Protein AF-A0A7J8CMA4-F1 (afdb_monomer)

Mean predicted aligned error: 4.01 Å

Solvent-accessible surface area (backbone atoms only — not comparable to full-atom values): 7986 Å² total; per-residue (Å²): 108,69,63,59,52,40,52,51,48,36,53,51,31,47,51,47,22,38,42,50,70,64,44,84,50,65,69,43,48,50,40,38,67,58,45,39,15,33,56,70,40,88,60,62,61,50,33,51,53,26,42,47,31,37,71,50,46,36,57,48,39,54,53,49,47,47,44,74,74,42,71,38,35,61,63,48,44,61,56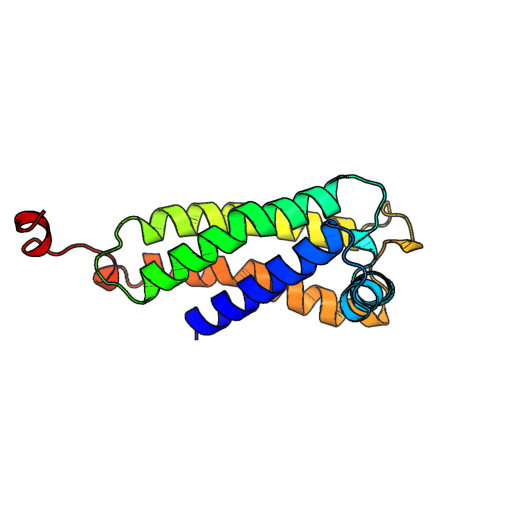,31,46,54,48,24,54,53,39,42,53,52,41,51,54,51,56,48,51,30,69,34,94,82,44,56,76,85,23,30,51,42,82,89,25,40,65,62,47,48,51,54,50,51,53,59,38,47,47,41,48,56,50,27,49,48,38,68,76,55,44,74,57,27,48,66,52,82,70,60,70,73,77,112

InterPro domains:
  IPR033118 EXPERA domain [PF05241] (25-135)
  IPR033118 EXPERA domain [PS51751] (1-132)

Secondary structure (DSSP, 8-state):
-HHHHHHHHHHHHHHHHHHHTT---HHHHHIIIII-GGGG-SSHHHHHHHHHIIIIIHHHHHHHHHHHHSTT-TTHHHHHHHHHHHHHHHHHHHHHHHH-TTS-GGGSPPTTTHHHHHHHHHHHHHHHHHHHHHHHH-GGGTSPPTTGGGT-

Sequence (152 aa):
MLAICLLLATGFSLFRGLIALDCPAELCRFYAQFQEPYLKDPAAYPKIQMLAYLFYSVPYFVVALYGLVVPGCSWMADITLIHAGGLAQAQFSHIGASLHARTAYVYRVPEDAKILFLALNIAYGVLPQLLAYRCIYKPEFFIKTKVDEKVE

Structure (mmCIF, N/CA/C/O backbone):
data_AF-A0A7J8CMA4-F1
#
_entry.id   AF-A0A7J8CMA4-F1
#
loop_
_atom_site.group_PDB
_atom_site.id
_atom_site.type_symbol
_atom_site.label_atom_id
_atom_site.label_alt_id
_atom_site.label_comp_id
_atom_site.label_asym_id
_atom_site.label_entity_id
_atom_site.label_seq_id
_atom_site.pdbx_PDB_ins_code
_atom_site.Cartn_x
_atom_site.Cartn_y
_atom_site.Cartn_z
_atom_site.occupancy
_atom_site.B_iso_or_equiv
_atom_site.auth_seq_id
_atom_site.auth_comp_id
_atom_site.auth_asym_id
_atom_site.auth_atom_id
_atom_site.pdbx_PDB_model_num
ATOM 1 N N . MET A 1 1 ? -15.696 6.502 6.837 1.00 87.12 1 MET A N 1
ATOM 2 C CA . MET A 1 1 ? -14.507 6.984 6.096 1.00 87.12 1 MET A CA 1
ATOM 3 C C . MET A 1 1 ? -13.329 6.017 6.222 1.00 87.12 1 MET A C 1
ATOM 5 O O . MET A 1 1 ? -13.026 5.387 5.224 1.00 87.12 1 MET A O 1
ATOM 9 N N . LEU A 1 2 ? -12.737 5.802 7.412 1.00 93.56 2 LEU A N 1
ATOM 10 C CA . LEU A 1 2 ? -11.574 4.901 7.588 1.00 93.56 2 LEU A CA 1
ATOM 11 C C . LEU A 1 2 ? -11.801 3.464 7.086 1.00 93.56 2 LEU A C 1
ATOM 13 O O . LEU A 1 2 ? -10.936 2.927 6.407 1.00 93.56 2 LEU A O 1
ATOM 17 N N . ALA A 1 3 ? -12.975 2.874 7.335 1.00 95.25 3 ALA A N 1
ATOM 18 C CA . ALA A 1 3 ? -13.306 1.545 6.813 1.00 95.25 3 ALA A CA 1
ATOM 19 C C . ALA A 1 3 ? -13.274 1.484 5.271 1.00 95.25 3 ALA A C 1
ATOM 21 O O . ALA A 1 3 ? -12.707 0.563 4.696 1.00 95.25 3 ALA A O 1
ATOM 22 N N . ILE A 1 4 ? -13.803 2.505 4.588 1.00 96.38 4 ILE A N 1
ATOM 23 C CA . ILE A 1 4 ? -13.751 2.590 3.119 1.00 96.38 4 ILE A CA 1
ATOM 24 C C . ILE A 1 4 ? -12.296 2.714 2.653 1.00 96.38 4 ILE A C 1
ATOM 26 O O . ILE A 1 4 ? -11.886 2.029 1.722 1.00 96.38 4 ILE A O 1
ATOM 30 N N . CYS A 1 5 ? -11.491 3.540 3.328 1.00 96.75 5 CYS A N 1
ATOM 31 C CA . CYS A 1 5 ? -10.071 3.672 3.013 1.00 96.75 5 CYS A CA 1
ATOM 32 C C . CYS A 1 5 ? -9.307 2.350 3.196 1.00 96.75 5 CYS A C 1
ATOM 34 O O . CYS A 1 5 ? -8.463 2.035 2.364 1.00 96.75 5 CYS A O 1
ATOM 36 N N . LEU A 1 6 ? -9.623 1.554 4.225 1.00 97.19 6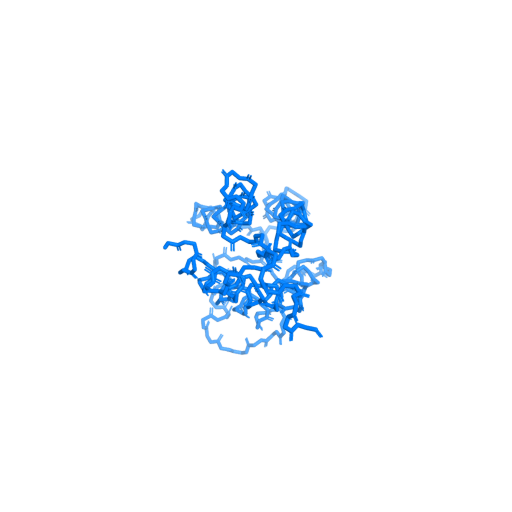 LEU A N 1
ATOM 37 C CA . LEU A 1 6 ? -9.040 0.221 4.428 1.00 97.19 6 LEU A CA 1
ATOM 38 C C . LEU A 1 6 ? -9.439 -0.763 3.324 1.00 97.19 6 LEU A C 1
ATOM 40 O O . LEU A 1 6 ? -8.599 -1.541 2.877 1.00 97.19 6 LEU A O 1
ATOM 44 N N . LEU A 1 7 ? -10.682 -0.711 2.836 1.00 97.62 7 LEU A N 1
ATOM 45 C CA . LEU A 1 7 ? -11.116 -1.524 1.693 1.00 97.62 7 LEU A CA 1
ATOM 46 C C . LEU A 1 7 ? -10.354 -1.148 0.415 1.00 97.62 7 LEU A C 1
ATOM 48 O O . LEU A 1 7 ? -9.860 -2.028 -0.288 1.00 97.62 7 LEU A O 1
ATOM 52 N N . LEU A 1 8 ? -10.195 0.151 0.144 1.00 97.88 8 LEU A N 1
ATOM 53 C CA . LEU A 1 8 ? -9.404 0.635 -0.992 1.00 97.88 8 LEU A CA 1
ATOM 54 C C . LEU A 1 8 ? -7.928 0.235 -0.866 1.00 97.88 8 LEU A C 1
ATOM 56 O O . LEU A 1 8 ? -7.343 -0.251 -1.832 1.00 97.88 8 LEU A O 1
ATOM 60 N N . ALA A 1 9 ? -7.341 0.377 0.325 1.00 97.81 9 ALA A N 1
ATOM 61 C CA . ALA A 1 9 ? -5.972 -0.048 0.603 1.00 97.81 9 ALA A CA 1
ATOM 62 C C . ALA A 1 9 ? -5.799 -1.559 0.413 1.00 97.81 9 ALA A C 1
ATOM 64 O O . ALA A 1 9 ? -4.835 -1.981 -0.214 1.00 97.81 9 ALA A O 1
ATOM 65 N N . THR A 1 10 ? -6.769 -2.361 0.860 1.00 98.31 10 THR A N 1
ATOM 66 C CA . THR A 1 10 ? -6.790 -3.813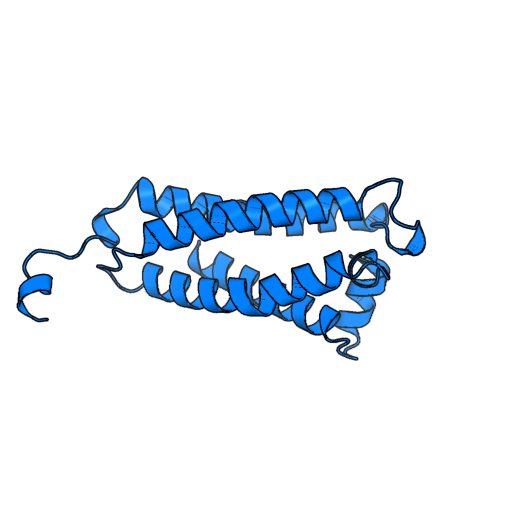 0.638 1.00 98.31 10 THR A CA 1
ATOM 67 C C . THR A 1 10 ? -6.783 -4.144 -0.850 1.00 98.31 10 THR A C 1
ATOM 69 O O . THR A 1 10 ? -5.942 -4.918 -1.302 1.00 98.31 10 THR A O 1
ATOM 72 N N . GLY A 1 11 ? -7.671 -3.517 -1.630 1.00 98.25 11 GLY A N 1
ATOM 73 C CA . GLY A 1 11 ? -7.707 -3.686 -3.083 1.00 98.25 11 GLY A CA 1
ATOM 74 C C . GLY A 1 11 ? -6.385 -3.298 -3.748 1.00 98.25 11 GLY A C 1
ATOM 75 O O . GLY A 1 11 ? -5.894 -4.017 -4.615 1.00 98.25 11 GLY A O 1
ATOM 76 N N . PHE A 1 12 ? -5.763 -2.211 -3.293 1.00 98.19 12 PHE A N 1
ATOM 77 C CA . PHE A 1 12 ? -4.481 -1.747 -3.813 1.00 98.19 12 PHE A CA 1
ATOM 78 C C . PHE A 1 12 ? -3.321 -2.705 -3.498 1.00 98.19 12 PHE A C 1
ATOM 80 O O . PHE A 1 12 ? -2.528 -3.022 -4.387 1.00 98.19 12 PHE A O 1
ATOM 87 N N . SER A 1 13 ? -3.243 -3.224 -2.268 1.00 98.25 13 SER A N 1
ATOM 88 C CA . SER A 1 13 ? -2.246 -4.227 -1.873 1.00 98.25 13 SER A CA 1
ATOM 89 C C . SER A 1 13 ? -2.427 -5.539 -2.629 1.00 98.25 13 SER A C 1
ATOM 91 O O . SER A 1 13 ? -1.442 -6.108 -3.094 1.00 98.25 13 SER A O 1
ATOM 93 N N . LEU A 1 14 ? -3.673 -6.001 -2.791 1.00 98.44 14 LEU A N 1
ATOM 94 C CA . LEU A 1 14 ? -3.995 -7.185 -3.589 1.00 98.44 14 LEU A CA 1
ATOM 95 C C . LEU A 1 14 ? -3.549 -6.991 -5.037 1.00 98.44 14 LEU A C 1
ATOM 97 O O . LEU A 1 14 ? -2.833 -7.828 -5.577 1.00 98.44 14 LEU A O 1
ATOM 101 N N . PHE A 1 15 ? -3.913 -5.863 -5.644 1.00 98.56 15 PHE A N 1
ATOM 102 C CA . PHE A 1 15 ? -3.564 -5.544 -7.022 1.00 98.56 15 PHE A CA 1
ATOM 103 C C . PHE A 1 15 ? -2.048 -5.527 -7.252 1.00 98.56 15 PHE A C 1
ATOM 105 O O . PHE A 1 15 ? -1.549 -6.214 -8.144 1.00 98.56 15 PHE A O 1
ATOM 112 N N . ARG A 1 16 ? -1.287 -4.817 -6.410 1.00 98.12 16 ARG A N 1
ATOM 113 C CA . ARG A 1 16 ? 0.181 -4.813 -6.510 1.00 98.12 16 ARG A CA 1
ATOM 114 C C . ARG A 1 16 ? 0.797 -6.180 -6.191 1.00 98.12 16 ARG A C 1
ATOM 116 O O . ARG A 1 16 ? 1.791 -6.555 -6.809 1.00 98.12 16 ARG A O 1
ATOM 123 N N . GLY A 1 17 ? 0.191 -6.949 -5.286 1.00 98.38 17 GLY A N 1
ATOM 124 C CA . GLY A 1 17 ? 0.561 -8.338 -5.014 1.00 98.38 17 GLY A CA 1
ATOM 125 C C . GLY A 1 17 ? 0.400 -9.240 -6.241 1.00 98.38 17 GLY A C 1
ATOM 126 O O . GLY A 1 17 ? 1.308 -10.000 -6.564 1.00 98.38 17 GLY A O 1
ATOM 127 N N . LEU A 1 18 ? -0.700 -9.101 -6.986 1.00 98.38 18 LEU A N 1
ATOM 128 C CA . LEU A 1 18 ? -0.916 -9.816 -8.249 1.00 98.38 18 LEU A CA 1
ATOM 129 C C . LEU A 1 18 ? 0.137 -9.443 -9.302 1.00 98.38 18 LEU A C 1
ATOM 131 O O . LEU A 1 18 ? 0.641 -10.324 -9.995 1.00 98.38 18 LEU A O 1
ATOM 135 N N . ILE A 1 19 ? 0.519 -8.165 -9.399 1.00 98.25 19 ILE A N 1
ATOM 136 C CA . ILE A 1 19 ? 1.608 -7.724 -10.291 1.00 98.25 19 ILE A CA 1
ATOM 137 C C . ILE A 1 19 ? 2.941 -8.380 -9.904 1.00 98.25 19 ILE A C 1
ATOM 139 O O . ILE A 1 19 ? 3.695 -8.806 -10.785 1.00 98.25 19 ILE A O 1
ATOM 143 N N . ALA A 1 20 ? 3.232 -8.469 -8.604 1.00 97.50 20 ALA A N 1
ATOM 144 C CA . ALA A 1 20 ? 4.442 -9.100 -8.079 1.00 97.50 20 ALA A CA 1
ATOM 145 C C . ALA A 1 20 ? 4.470 -10.618 -8.321 1.00 97.50 20 ALA A C 1
ATOM 147 O O . ALA A 1 20 ? 5.541 -11.188 -8.525 1.00 97.50 20 ALA A O 1
ATOM 148 N N . LEU A 1 21 ? 3.299 -11.256 -8.351 1.00 97.56 21 LEU A N 1
ATOM 149 C CA . LEU A 1 21 ? 3.101 -12.656 -8.739 1.00 97.56 21 LEU A CA 1
ATOM 150 C C . LEU A 1 21 ? 2.984 -12.853 -10.262 1.00 97.56 21 LEU A C 1
ATOM 152 O O . LEU A 1 21 ? 2.596 -13.927 -10.709 1.00 97.56 21 LEU A O 1
ATOM 156 N N . ASP A 1 22 ? 3.320 -11.831 -11.056 1.00 96.19 22 ASP A N 1
ATOM 157 C CA . ASP A 1 22 ? 3.359 -11.886 -12.520 1.00 96.19 22 ASP A CA 1
ATOM 158 C C . ASP A 1 22 ? 2.003 -12.230 -13.172 1.00 96.19 22 ASP A C 1
ATOM 160 O O . ASP A 1 22 ? 1.930 -12.890 -14.208 1.00 96.19 22 ASP A O 1
ATOM 164 N N . CYS A 1 23 ? 0.911 -11.721 -12.588 1.00 97.25 23 CYS A N 1
ATOM 165 C CA . CYS A 1 23 ? -0.437 -11.848 -13.141 1.00 97.25 23 CYS A CA 1
ATOM 166 C C . CYS A 1 23 ? -0.509 -11.331 -14.598 1.00 97.25 23 CYS A C 1
ATOM 168 O O . CYS A 1 23 ? -0.133 -10.182 -14.859 1.00 97.25 23 CYS A O 1
ATOM 170 N N . PRO A 1 24 ? -1.043 -12.125 -15.552 1.00 96.38 24 PRO A N 1
ATOM 171 C CA . PRO A 1 24 ? -1.055 -11.776 -16.976 1.00 96.38 24 PRO A CA 1
ATOM 172 C C . PRO A 1 24 ? -2.146 -10.764 -17.367 1.00 96.38 24 PRO A C 1
ATOM 174 O O . PRO A 1 24 ? -2.215 -10.353 -18.529 1.00 96.38 24 PRO A O 1
ATOM 177 N N . ALA A 1 25 ? -3.007 -10.360 -16.426 1.00 97.69 25 ALA A N 1
ATOM 178 C CA . ALA A 1 25 ? -4.103 -9.432 -16.684 1.00 97.69 25 ALA A CA 1
ATOM 179 C C . ALA A 1 25 ? -3.601 -8.121 -17.314 1.00 97.69 25 ALA A C 1
ATOM 181 O O . ALA A 1 25 ? -2.590 -7.553 -16.897 1.00 97.69 25 ALA A O 1
ATOM 182 N N . GLU A 1 26 ? -4.328 -7.613 -18.309 1.00 97.50 26 GLU A N 1
ATOM 183 C CA . GLU A 1 26 ? -3.936 -6.416 -19.063 1.00 97.50 26 GLU A CA 1
ATOM 184 C C . GLU A 1 26 ? -3.752 -5.193 -18.161 1.00 97.50 26 GLU A C 1
ATOM 186 O O . GLU A 1 26 ? -2.733 -4.516 -18.256 1.00 97.50 26 GLU A O 1
ATOM 191 N N . LEU A 1 27 ? -4.660 -4.986 -17.204 1.00 97.31 27 LEU A N 1
ATOM 192 C CA . LEU A 1 27 ? -4.556 -3.901 -16.229 1.00 97.31 27 LEU A CA 1
ATOM 193 C C . LEU A 1 27 ? -3.273 -3.987 -15.383 1.00 97.31 27 LEU A C 1
ATOM 195 O O . LEU A 1 27 ? -2.635 -2.968 -15.129 1.00 97.31 27 LEU A O 1
ATOM 199 N N . CYS A 1 28 ? -2.875 -5.197 -14.971 1.00 97.94 28 CYS A N 1
ATOM 200 C CA . CYS A 1 28 ? -1.640 -5.419 -14.211 1.00 97.94 28 CYS A CA 1
ATOM 201 C C . CYS A 1 28 ? -0.409 -5.049 -15.047 1.00 97.94 28 CYS A C 1
ATOM 203 O O . CYS A 1 28 ? 0.493 -4.371 -14.554 1.00 97.94 28 CYS A O 1
ATOM 205 N N . ARG A 1 29 ? -0.391 -5.456 -16.323 1.00 97.12 29 ARG A N 1
ATOM 206 C CA . ARG A 1 29 ? 0.695 -5.136 -17.261 1.00 97.12 29 ARG A CA 1
ATOM 207 C C . ARG A 1 29 ? 0.761 -3.642 -17.562 1.00 97.12 29 ARG A C 1
ATOM 209 O O . ARG A 1 29 ? 1.839 -3.067 -17.480 1.00 97.12 29 ARG A O 1
ATOM 216 N N . PHE A 1 30 ? -0.380 -3.011 -17.835 1.00 96.94 30 PHE A N 1
ATOM 217 C CA . PHE A 1 30 ? -0.460 -1.579 -18.112 1.00 96.94 30 PHE A CA 1
ATOM 218 C C . PHE A 1 30 ? 0.037 -0.752 -16.924 1.00 96.94 30 PHE A C 1
ATOM 220 O O . PHE A 1 30 ? 0.900 0.108 -17.080 1.00 96.94 30 PHE A O 1
ATOM 227 N N . TYR A 1 31 ? -0.441 -1.060 -15.717 1.00 97.69 31 TYR A N 1
ATOM 228 C CA . TYR A 1 31 ? 0.004 -0.370 -14.512 1.00 97.69 31 TYR A CA 1
ATOM 229 C C . TYR A 1 31 ? 1.508 -0.554 -14.276 1.00 97.69 31 TYR A C 1
ATOM 231 O O . TYR A 1 31 ? 2.218 0.423 -14.050 1.00 97.69 31 TYR A O 1
ATOM 239 N N . ALA A 1 32 ? 2.013 -1.785 -14.383 1.00 97.06 32 ALA A N 1
ATOM 240 C CA . ALA A 1 32 ? 3.437 -2.058 -14.224 1.00 97.06 32 ALA A CA 1
ATOM 241 C C . ALA A 1 32 ? 4.295 -1.402 -15.315 1.00 97.06 32 ALA A C 1
ATOM 243 O O . ALA A 1 32 ? 5.453 -1.131 -15.062 1.00 97.06 32 ALA A O 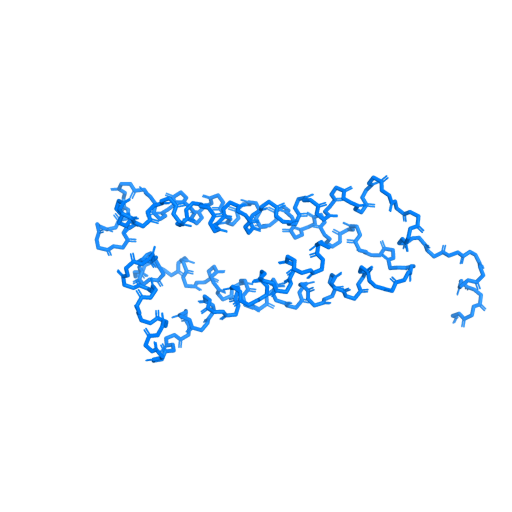1
ATOM 244 N N . GLN A 1 33 ? 3.772 -1.148 -16.513 1.00 95.94 33 GLN A N 1
ATOM 245 C CA . GLN A 1 33 ? 4.551 -0.560 -17.605 1.00 95.94 33 GLN A CA 1
ATOM 246 C C . GLN A 1 33 ? 4.540 0.972 -17.597 1.00 95.94 33 GLN A C 1
ATOM 248 O O . GLN A 1 33 ? 5.555 1.584 -17.914 1.00 95.94 33 GLN A O 1
ATOM 253 N N . PHE A 1 34 ? 3.403 1.589 -17.272 1.00 96.00 34 PHE A N 1
ATOM 254 C CA . PHE A 1 34 ? 3.210 3.030 -17.462 1.00 96.00 34 PHE A CA 1
ATOM 255 C C . PHE A 1 34 ? 3.048 3.800 -16.156 1.00 96.00 34 PHE A C 1
ATOM 257 O O . PHE A 1 34 ? 3.407 4.969 -16.097 1.00 96.00 34 PHE A O 1
ATOM 264 N N . GLN A 1 35 ? 2.547 3.156 -15.100 1.00 96.88 35 GLN A N 1
ATOM 265 C CA . GLN A 1 35 ? 2.277 3.831 -13.833 1.00 96.88 35 GLN A CA 1
ATOM 266 C C . GLN A 1 35 ? 3.377 3.591 -12.798 1.00 96.88 35 GLN A C 1
ATOM 268 O O . GLN A 1 35 ? 3.794 4.515 -12.101 1.00 96.88 35 GLN A O 1
ATOM 273 N N . GLU A 1 36 ? 3.845 2.348 -12.681 1.00 97.12 36 GLU A N 1
ATOM 274 C CA . GLU A 1 36 ? 4.839 1.956 -11.682 1.00 97.12 36 GLU A CA 1
ATOM 275 C C . GLU A 1 36 ? 5.835 0.896 -12.200 1.00 97.12 36 GLU A C 1
ATOM 277 O O . GLU A 1 36 ? 5.835 -0.244 -11.720 1.00 97.12 36 GLU A O 1
ATOM 282 N N . PRO A 1 37 ? 6.732 1.274 -13.136 1.00 97.38 37 PRO A N 1
ATOM 283 C CA . PRO A 1 37 ? 7.777 0.395 -13.681 1.00 97.38 37 PRO A CA 1
ATOM 284 C C . PRO A 1 37 ? 8.678 -0.252 -12.640 1.00 97.38 37 PRO A C 1
ATOM 286 O O . PRO A 1 37 ? 9.170 -1.363 -12.843 1.00 97.38 37 PRO A O 1
ATOM 289 N N . TYR A 1 38 ? 8.841 0.402 -11.491 1.00 97.56 38 TYR A N 1
ATOM 290 C CA . TYR A 1 38 ? 9.691 -0.080 -10.410 1.00 97.56 38 TYR A CA 1
ATOM 291 C C . TYR A 1 38 ? 9.281 -1.462 -9.884 1.00 97.56 38 TYR A C 1
ATOM 293 O O . TYR A 1 38 ? 10.123 -2.215 -9.406 1.00 97.56 38 TYR A O 1
ATOM 301 N N . LEU A 1 39 ? 8.012 -1.861 -10.041 1.00 96.88 39 LEU A N 1
ATOM 302 C CA . LEU A 1 39 ? 7.546 -3.201 -9.662 1.00 96.88 39 LEU A CA 1
ATOM 303 C C . LEU A 1 39 ? 8.198 -4.336 -10.465 1.00 96.88 39 LEU A C 1
ATOM 305 O O . LEU A 1 39 ? 8.128 -5.492 -10.044 1.00 96.88 39 LEU A O 1
ATOM 309 N N . LYS A 1 40 ? 8.802 -4.022 -11.615 1.00 95.75 40 LYS A N 1
ATOM 310 C CA . LYS A 1 40 ? 9.512 -4.968 -12.485 1.00 95.75 40 LYS A CA 1
ATOM 311 C C . LYS A 1 40 ? 11.030 -4.803 -12.441 1.00 95.75 40 LYS A C 1
ATOM 313 O O . LYS A 1 40 ? 11.719 -5.450 -13.227 1.00 95.75 40 LYS A O 1
ATOM 318 N N . ASP A 1 41 ? 11.550 -3.976 -11.533 1.00 96.00 41 ASP A N 1
ATOM 319 C CA . ASP A 1 41 ? 12.991 -3.857 -11.335 1.00 96.00 41 ASP A CA 1
ATOM 320 C C . ASP A 1 41 ? 13.591 -5.235 -10.971 1.00 96.00 41 ASP A C 1
ATOM 322 O O . ASP A 1 41 ? 12.988 -5.982 -10.193 1.00 96.00 41 ASP A O 1
ATOM 326 N N . PRO A 1 42 ? 14.754 -5.612 -11.535 1.00 94.38 42 PRO A N 1
ATOM 327 C CA . PRO A 1 42 ? 15.398 -6.892 -11.252 1.00 94.38 42 PRO A CA 1
ATOM 328 C C . PRO A 1 42 ? 15.903 -7.000 -9.809 1.00 94.38 42 PRO A C 1
ATOM 330 O O . PRO A 1 42 ? 16.169 -8.110 -9.340 1.00 94.38 42 PRO A O 1
ATOM 333 N N . ALA A 1 43 ? 16.046 -5.884 -9.086 1.00 92.56 43 ALA A N 1
ATOM 334 C CA . ALA A 1 43 ? 16.251 -5.928 -7.651 1.00 92.56 43 ALA A CA 1
ATOM 335 C C . ALA A 1 43 ? 15.051 -6.624 -6.993 1.00 92.56 43 ALA A C 1
ATOM 337 O O . ALA A 1 43 ? 13.896 -6.283 -7.225 1.00 92.56 43 ALA A O 1
ATOM 338 N N . ALA A 1 44 ? 15.313 -7.587 -6.110 1.00 92.88 44 ALA A N 1
ATOM 339 C CA . ALA A 1 44 ? 14.238 -8.330 -5.453 1.00 92.88 44 ALA A CA 1
ATOM 340 C C . ALA A 1 44 ? 13.365 -7.452 -4.528 1.00 92.88 44 ALA A C 1
ATOM 342 O O . ALA A 1 44 ? 12.245 -7.839 -4.198 1.00 92.88 44 ALA A O 1
ATOM 343 N N . TYR A 1 45 ? 13.864 -6.280 -4.113 1.00 96.00 45 TYR A N 1
ATOM 344 C CA . TYR A 1 45 ? 13.217 -5.397 -3.139 1.00 96.00 45 TYR A CA 1
ATOM 345 C C . TYR A 1 45 ? 11.756 -5.035 -3.479 1.00 96.00 45 TYR A C 1
ATOM 347 O O . TYR A 1 45 ? 10.891 -5.391 -2.679 1.00 96.00 45 TYR A O 1
ATOM 355 N N . PRO A 1 46 ? 11.420 -4.389 -4.617 1.00 96.56 46 PRO A N 1
ATOM 356 C CA . PRO A 1 46 ? 10.037 -4.010 -4.925 1.00 96.56 46 PRO A CA 1
ATOM 357 C C . PRO A 1 46 ? 9.088 -5.209 -4.966 1.00 96.56 46 PRO A C 1
ATOM 359 O O . PRO A 1 46 ? 7.982 -5.136 -4.430 1.00 96.56 46 PRO A O 1
ATOM 362 N N . LYS A 1 47 ? 9.531 -6.342 -5.527 1.00 97.44 47 LYS A N 1
ATOM 363 C CA . LYS A 1 47 ? 8.740 -7.580 -5.557 1.00 97.44 47 LYS A CA 1
ATOM 364 C C . LYS A 1 47 ? 8.467 -8.096 -4.144 1.00 97.44 47 LYS A C 1
ATOM 366 O O . LYS A 1 47 ? 7.310 -8.327 -3.798 1.00 97.44 47 LYS A O 1
ATOM 371 N N . ILE A 1 48 ? 9.499 -8.212 -3.305 1.00 97.94 48 ILE A N 1
ATOM 372 C CA . ILE A 1 48 ? 9.355 -8.636 -1.902 1.00 97.94 48 ILE A CA 1
ATOM 373 C C . ILE A 1 48 ? 8.451 -7.666 -1.136 1.00 97.94 48 ILE A C 1
ATOM 375 O O . ILE A 1 48 ? 7.585 -8.111 -0.390 1.00 97.94 48 ILE A O 1
ATOM 379 N N . GLN A 1 49 ? 8.592 -6.358 -1.352 1.00 98.12 49 GLN A N 1
ATOM 380 C CA . GLN A 1 49 ? 7.790 -5.345 -0.672 1.00 98.12 49 GLN A CA 1
ATOM 381 C C . GLN A 1 49 ? 6.295 -5.470 -1.002 1.00 98.12 49 GLN A C 1
ATOM 383 O O . GLN A 1 49 ? 5.457 -5.354 -0.104 1.00 98.12 49 GLN A O 1
ATOM 388 N N . MET A 1 50 ? 5.942 -5.746 -2.262 1.00 98.25 50 MET A N 1
ATOM 389 C CA . MET A 1 50 ? 4.545 -5.966 -2.656 1.00 98.25 50 MET A CA 1
ATOM 390 C C . MET A 1 50 ? 3.985 -7.273 -2.100 1.00 98.25 50 MET A C 1
ATOM 392 O O . MET A 1 50 ? 2.837 -7.305 -1.659 1.00 98.25 50 MET A O 1
ATOM 396 N N . LEU A 1 51 ? 4.794 -8.335 -2.059 1.00 98.38 51 LEU A N 1
ATOM 397 C CA . LEU A 1 51 ? 4.404 -9.589 -1.412 1.00 98.38 51 LEU A CA 1
ATOM 398 C C . LEU A 1 51 ? 4.236 -9.406 0.101 1.00 98.38 51 LEU A C 1
ATOM 400 O O . LEU A 1 51 ? 3.299 -9.947 0.677 1.00 98.38 51 LEU A O 1
ATOM 404 N N . ALA A 1 52 ? 5.068 -8.589 0.747 1.00 98.12 52 ALA A N 1
ATOM 405 C CA . ALA A 1 52 ? 4.893 -8.250 2.154 1.00 98.12 52 ALA A CA 1
ATOM 406 C C . ALA A 1 52 ? 3.574 -7.494 2.393 1.00 98.12 52 ALA A C 1
ATOM 408 O O . ALA A 1 52 ? 2.861 -7.778 3.355 1.00 98.12 52 ALA A O 1
ATOM 409 N N . TYR A 1 53 ? 3.181 -6.578 1.502 1.00 98.25 53 TYR A N 1
ATOM 410 C CA . TYR A 1 53 ? 1.856 -5.953 1.584 1.00 98.25 53 TYR A CA 1
ATOM 411 C C . TYR A 1 53 ? 0.727 -6.963 1.384 1.00 98.25 53 TYR A C 1
ATOM 413 O O . TYR A 1 53 ? -0.231 -6.958 2.156 1.00 98.25 53 TYR A O 1
ATOM 421 N N . LEU A 1 54 ? 0.858 -7.860 0.408 1.00 98.38 54 LEU A N 1
ATOM 422 C CA . LEU A 1 54 ? -0.121 -8.913 0.157 1.00 98.38 54 LEU A CA 1
ATOM 423 C C . LEU A 1 54 ? -0.293 -9.847 1.365 1.00 98.38 54 LEU A C 1
ATOM 425 O O . LEU A 1 54 ? -1.419 -10.123 1.759 1.00 98.38 54 LEU A O 1
ATOM 429 N N . PHE A 1 55 ? 0.799 -10.320 1.966 1.00 98.06 55 PHE A N 1
ATOM 430 C CA . PHE A 1 55 ? 0.740 -11.344 3.013 1.00 98.06 55 PHE A CA 1
ATOM 431 C C . PHE A 1 55 ? 0.611 -10.793 4.434 1.00 98.06 55 PHE A C 1
ATOM 433 O O . PHE A 1 55 ? 0.099 -11.500 5.293 1.00 98.06 55 PHE A O 1
ATOM 440 N N . TYR A 1 56 ? 1.026 -9.550 4.697 1.00 97.50 56 TYR A N 1
ATOM 441 C CA . TYR A 1 56 ? 0.937 -8.956 6.037 1.00 97.50 56 TYR A CA 1
ATOM 442 C C . TYR A 1 56 ? -0.045 -7.789 6.108 1.00 97.50 56 TYR A C 1
ATOM 444 O O . TYR A 1 56 ? -0.823 -7.711 7.055 1.00 97.50 56 TYR A O 1
ATOM 452 N N . SER A 1 57 ? -0.054 -6.890 5.116 1.00 97.88 57 SER A N 1
ATOM 453 C CA . SER A 1 57 ? -0.947 -5.722 5.170 1.00 97.88 57 SER A CA 1
ATOM 454 C C . SER A 1 57 ? -2.397 -6.081 4.865 1.00 97.88 57 SER A C 1
ATOM 456 O O . SER A 1 57 ? -3.273 -5.574 5.552 1.00 97.88 57 SER A O 1
ATOM 458 N N . VAL A 1 58 ? -2.674 -6.982 3.915 1.00 98.19 58 VAL A N 1
ATOM 459 C CA . VAL A 1 58 ? -4.059 -7.405 3.622 1.00 98.19 58 VAL A CA 1
ATOM 460 C C . VAL A 1 58 ? -4.718 -8.086 4.828 1.00 98.19 58 VAL A C 1
ATOM 462 O O . VAL A 1 58 ? -5.786 -7.618 5.227 1.00 98.19 58 VAL A O 1
ATOM 465 N N . PRO A 1 59 ? -4.121 -9.113 5.475 1.00 97.88 59 PRO A N 1
ATOM 466 C CA . PRO A 1 59 ? -4.721 -9.686 6.679 1.00 97.88 59 PRO A CA 1
ATOM 467 C C . PRO A 1 59 ? -4.874 -8.656 7.797 1.00 97.88 59 PRO A C 1
ATOM 469 O O . PRO A 1 59 ? -5.920 -8.602 8.440 1.00 97.88 59 PRO A O 1
ATOM 472 N N . TYR A 1 60 ? -3.878 -7.783 7.982 1.00 97.81 60 TYR A N 1
ATOM 473 C CA . TYR A 1 60 ? -3.977 -6.687 8.939 1.00 97.81 60 TYR A CA 1
ATOM 474 C C . TYR A 1 60 ? -5.163 -5.759 8.637 1.00 97.81 60 TYR A C 1
ATOM 476 O O . TYR A 1 60 ? -5.907 -5.428 9.553 1.00 97.81 60 TYR A O 1
ATOM 484 N N . PHE A 1 61 ? -5.400 -5.366 7.382 1.00 97.88 61 PHE A N 1
ATOM 485 C CA . PHE A 1 61 ? -6.529 -4.499 7.035 1.00 97.88 61 PHE A CA 1
ATOM 486 C C . PHE A 1 61 ? -7.880 -5.167 7.301 1.00 97.88 61 PHE A C 1
ATOM 488 O O . PHE A 1 61 ? -8.809 -4.490 7.739 1.00 97.88 61 PHE A O 1
ATOM 495 N N . VAL A 1 62 ? -7.989 -6.484 7.106 1.00 96.12 62 VAL A N 1
ATOM 496 C CA . VAL A 1 62 ? -9.189 -7.258 7.469 1.00 96.12 62 VAL A CA 1
ATOM 497 C C . VAL A 1 62 ? -9.405 -7.252 8.986 1.00 96.12 62 VAL A C 1
ATOM 499 O O . VAL A 1 62 ? -10.507 -6.962 9.451 1.00 96.12 62 VAL A O 1
ATOM 502 N N . VAL A 1 63 ? -8.349 -7.498 9.765 1.00 96.69 63 VAL A N 1
ATOM 503 C CA . VAL A 1 63 ? -8.396 -7.444 11.236 1.00 96.69 63 VAL A CA 1
ATOM 504 C C . VAL A 1 63 ? -8.721 -6.026 11.729 1.00 96.69 63 VAL A C 1
ATOM 506 O O . VAL A 1 63 ? -9.543 -5.850 12.623 1.00 96.69 63 VAL A O 1
ATOM 509 N N . ALA A 1 64 ? -8.158 -4.996 11.100 1.00 97.00 64 ALA A N 1
ATOM 510 C CA . ALA A 1 64 ? -8.432 -3.596 11.403 1.00 97.00 64 ALA A CA 1
ATOM 511 C C . ALA A 1 64 ? -9.880 -3.193 11.081 1.00 97.00 64 ALA A C 1
ATOM 513 O O . ALA A 1 64 ? -10.496 -2.443 11.838 1.00 97.00 64 ALA A O 1
ATOM 514 N N . LEU A 1 65 ? -10.446 -3.699 9.979 1.00 96.94 65 LEU A N 1
ATOM 515 C CA . LEU A 1 65 ? -11.860 -3.513 9.646 1.00 96.94 65 LEU A CA 1
ATOM 516 C C . LEU A 1 65 ? -12.759 -4.109 10.726 1.00 96.94 65 LEU A C 1
ATOM 518 O O . LEU A 1 65 ? -13.695 -3.440 11.157 1.00 96.94 65 LEU A O 1
ATOM 522 N N . TYR A 1 66 ? -12.441 -5.317 11.196 1.00 95.81 66 TYR A N 1
ATOM 523 C CA . TYR A 1 66 ? -13.136 -5.937 12.322 1.00 95.81 66 TYR A CA 1
ATOM 524 C C . TYR A 1 66 ? -13.035 -5.073 13.589 1.00 95.81 66 TYR A C 1
ATOM 526 O O . TYR A 1 66 ? -14.058 -4.732 14.182 1.00 95.81 66 TYR A O 1
ATOM 534 N N . GLY A 1 67 ? -11.827 -4.630 13.952 1.00 95.00 67 GLY A N 1
ATOM 535 C CA . GLY A 1 67 ? -11.604 -3.793 15.134 1.00 95.00 67 GLY A CA 1
ATOM 536 C C . GLY A 1 67 ? -12.328 -2.443 15.089 1.00 95.00 67 GLY A C 1
ATOM 537 O O . GLY A 1 67 ? -12.647 -1.886 16.132 1.00 95.00 67 GLY A O 1
ATOM 538 N N . LEU A 1 68 ? -12.634 -1.916 13.899 1.00 94.69 68 LEU A N 1
ATOM 539 C CA . LEU A 1 68 ? -13.407 -0.680 13.731 1.00 94.69 68 LEU A CA 1
ATOM 540 C C . LEU A 1 68 ? -14.923 -0.858 13.870 1.00 94.69 68 LEU A C 1
ATOM 542 O O . LEU A 1 68 ? -15.615 0.144 14.056 1.00 94.69 68 LEU A O 1
ATOM 546 N N . VAL A 1 69 ? -15.443 -2.080 13.729 1.00 93.50 69 VAL A N 1
ATOM 547 C CA . VAL A 1 69 ? -16.891 -2.356 13.788 1.00 93.50 69 VAL A CA 1
ATOM 548 C C . VAL A 1 69 ? -17.304 -3.091 15.059 1.00 93.50 69 VAL A C 1
ATOM 550 O O . VAL A 1 69 ? -18.447 -2.938 15.484 1.00 93.50 69 VAL A O 1
ATOM 553 N N . VAL A 1 70 ? -16.392 -3.838 15.689 1.00 93.31 70 VAL A N 1
ATOM 554 C CA . VAL A 1 70 ? -16.646 -4.555 16.943 1.00 93.31 70 VAL A CA 1
ATOM 555 C C . VAL A 1 70 ? -16.011 -3.807 18.121 1.00 93.31 70 VAL A C 1
ATOM 557 O O . VAL A 1 70 ? -14.791 -3.616 18.129 1.00 93.31 70 VAL A O 1
ATOM 560 N N . PRO A 1 71 ? -16.801 -3.381 19.126 1.00 92.56 71 PRO A N 1
ATOM 561 C CA . PRO A 1 71 ? -16.265 -2.702 20.301 1.00 92.56 71 PRO A CA 1
ATOM 562 C C . PRO A 1 71 ? -15.431 -3.650 21.178 1.00 92.56 71 PRO A C 1
ATOM 564 O O . PRO A 1 71 ? -15.545 -4.870 21.087 1.00 92.56 71 PRO A O 1
ATOM 567 N N . GLY A 1 72 ? -14.587 -3.086 22.044 1.00 91.94 72 GLY A N 1
ATOM 568 C CA . GLY A 1 72 ? -13.788 -3.860 23.007 1.00 91.94 72 GLY A CA 1
ATOM 569 C C . GLY A 1 72 ? -12.542 -4.542 22.422 1.00 91.94 72 GLY A C 1
ATOM 570 O O . GLY A 1 72 ? -11.923 -5.378 23.083 1.00 91.94 72 GLY A O 1
ATOM 571 N N . CYS A 1 73 ? -12.147 -4.197 21.192 1.00 94.06 73 CYS A N 1
ATOM 572 C CA . CYS A 1 73 ? -10.910 -4.680 20.571 1.00 94.06 73 CYS A CA 1
ATOM 573 C C . CYS A 1 73 ? -9.671 -3.961 21.137 1.00 94.06 73 CYS A C 1
ATOM 575 O O . CYS A 1 73 ? -9.073 -3.121 20.463 1.00 94.06 73 CYS A O 1
ATOM 577 N N . SER A 1 74 ? -9.264 -4.300 22.364 1.00 93.19 74 SER A N 1
ATOM 578 C CA . SER A 1 74 ? -8.165 -3.619 23.074 1.00 93.19 74 SER A CA 1
ATOM 579 C C . SER A 1 74 ? -6.810 -3.719 22.364 1.00 93.19 74 SER A C 1
ATOM 581 O O . SER A 1 74 ? -6.010 -2.792 22.435 1.00 93.19 74 SER A O 1
ATOM 583 N N . TRP A 1 75 ? -6.587 -4.794 21.605 1.00 93.69 75 TRP A N 1
ATOM 584 C CA . TRP A 1 75 ? -5.387 -5.020 20.791 1.00 93.69 75 TRP A CA 1
ATOM 585 C C . TRP A 1 75 ? -5.261 -4.072 19.588 1.00 93.69 75 TRP A C 1
ATOM 587 O O . TRP A 1 75 ? -4.195 -3.989 18.978 1.00 93.69 75 TRP A O 1
ATOM 597 N N . MET A 1 76 ? -6.337 -3.370 19.210 1.00 95.38 76 MET A N 1
ATOM 598 C CA . MET A 1 76 ? -6.400 -2.589 17.971 1.00 95.38 76 MET A CA 1
ATOM 599 C C . MET A 1 76 ? -5.347 -1.480 17.927 1.00 95.38 76 MET A C 1
ATOM 601 O O . MET A 1 76 ? -4.710 -1.279 16.891 1.00 95.38 76 MET A O 1
ATOM 605 N N . ALA A 1 77 ? -5.138 -0.776 19.043 1.00 94.31 77 ALA A N 1
ATOM 606 C CA . ALA A 1 77 ? -4.173 0.317 19.113 1.00 94.31 77 ALA A CA 1
ATOM 607 C C . ALA A 1 77 ? -2.735 -0.178 18.885 1.00 94.31 77 ALA A C 1
ATOM 609 O O . ALA A 1 77 ? -2.020 0.389 18.056 1.00 94.31 77 ALA A O 1
ATOM 610 N N . ASP A 1 78 ? -2.349 -1.267 19.552 1.00 95.44 78 ASP A N 1
ATOM 611 C CA . ASP A 1 78 ? -0.991 -1.813 19.499 1.00 95.44 78 ASP A CA 1
ATOM 612 C C . ASP A 1 78 ? -0.636 -2.309 18.097 1.00 95.44 78 ASP A C 1
ATOM 614 O O . ASP A 1 78 ? 0.382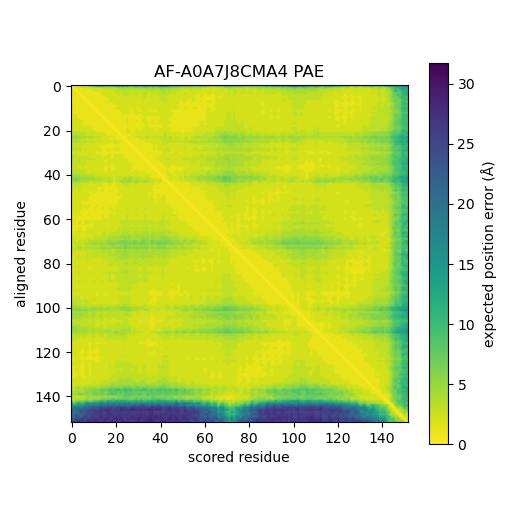 -1.910 17.523 1.00 95.44 78 ASP A O 1
ATOM 618 N N . ILE A 1 79 ? -1.506 -3.129 17.494 1.00 96.19 79 ILE A N 1
ATOM 619 C CA . ILE A 1 79 ? -1.239 -3.664 16.153 1.00 96.19 79 ILE A CA 1
ATOM 620 C C . ILE A 1 79 ? -1.231 -2.556 15.098 1.00 96.19 79 ILE A C 1
ATOM 622 O O . ILE A 1 79 ? -0.445 -2.608 14.150 1.00 96.19 79 ILE A O 1
ATOM 626 N N . THR A 1 80 ? -2.075 -1.533 15.274 1.00 97.06 80 THR A N 1
ATOM 627 C CA . THR A 1 80 ? -2.152 -0.407 14.344 1.00 97.06 80 THR A CA 1
ATOM 628 C C . THR A 1 80 ? -0.884 0.423 14.407 1.00 97.06 80 THR A C 1
ATOM 630 O O . THR A 1 80 ? -0.380 0.839 13.367 1.00 97.06 80 THR A O 1
ATOM 633 N N . LEU A 1 81 ? -0.331 0.631 15.602 1.00 96.94 81 LEU A N 1
ATOM 634 C CA . LEU A 1 81 ? 0.913 1.371 15.780 1.00 96.94 81 LEU A CA 1
ATOM 635 C C . LEU A 1 81 ? 2.103 0.648 15.132 1.00 96.94 81 LEU A C 1
ATOM 637 O O . LEU A 1 81 ? 2.893 1.277 14.424 1.00 96.94 81 LEU A O 1
ATOM 641 N N . ILE A 1 82 ? 2.195 -0.676 15.306 1.00 97.06 82 ILE A N 1
ATOM 642 C CA . ILE A 1 82 ? 3.225 -1.507 14.658 1.00 97.06 82 ILE A CA 1
ATOM 643 C C . ILE A 1 82 ? 3.100 -1.416 13.133 1.00 97.06 82 ILE A C 1
ATOM 645 O O . ILE A 1 82 ? 4.090 -1.160 12.440 1.00 97.06 82 ILE A O 1
ATOM 649 N N . HIS A 1 83 ? 1.884 -1.586 12.602 1.00 97.81 83 HIS A N 1
ATOM 650 C CA . HIS A 1 83 ? 1.646 -1.508 11.160 1.00 97.81 83 HIS A CA 1
ATOM 651 C C . HIS A 1 83 ? 1.946 -0.115 10.606 1.00 97.81 83 HIS A C 1
ATOM 653 O O . HIS A 1 83 ? 2.599 -0.003 9.571 1.00 97.81 83 HIS A O 1
ATOM 659 N N . ALA A 1 84 ? 1.558 0.945 11.316 1.00 98.12 84 ALA A N 1
ATOM 660 C CA . ALA A 1 84 ? 1.827 2.325 10.931 1.00 98.12 84 ALA A CA 1
ATOM 661 C C . ALA A 1 84 ? 3.331 2.609 10.807 1.00 98.12 84 ALA A C 1
ATOM 663 O O . ALA A 1 84 ? 3.756 3.198 9.810 1.00 98.12 84 ALA A O 1
ATOM 664 N N . GLY A 1 85 ? 4.146 2.142 11.759 1.00 97.56 85 GLY A N 1
ATOM 665 C CA . GLY A 1 85 ? 5.604 2.264 11.684 1.00 97.56 85 GLY A CA 1
ATOM 666 C C . GLY A 1 85 ? 6.197 1.486 10.505 1.00 97.56 85 GLY A C 1
ATOM 667 O O . GLY A 1 85 ? 6.956 2.044 9.707 1.00 97.56 85 GLY A O 1
ATOM 668 N N . GLY A 1 86 ? 5.799 0.220 10.348 1.00 96.88 86 GLY A N 1
ATOM 669 C CA . GLY A 1 86 ? 6.255 -0.624 9.241 1.00 96.88 86 GLY A CA 1
ATOM 670 C C . GLY A 1 86 ? 5.879 -0.052 7.872 1.00 96.88 86 GLY A C 1
ATOM 671 O O . GLY A 1 86 ? 6.709 -0.006 6.963 1.00 96.88 86 GLY A O 1
ATOM 672 N N . LEU A 1 87 ? 4.650 0.450 7.723 1.00 97.38 87 LEU A N 1
ATOM 673 C CA . LEU A 1 87 ? 4.185 1.018 6.463 1.00 97.38 87 LEU A CA 1
ATOM 674 C C . LEU A 1 87 ? 4.858 2.358 6.148 1.00 97.38 87 LEU A C 1
ATOM 676 O O . LEU A 1 87 ? 5.181 2.595 4.987 1.00 97.38 87 LEU A O 1
ATOM 680 N N . ALA A 1 88 ? 5.122 3.203 7.150 1.00 97.38 88 ALA A N 1
ATOM 681 C CA . ALA A 1 88 ? 5.847 4.458 6.950 1.00 97.38 88 ALA A CA 1
ATOM 682 C C . ALA A 1 88 ? 7.256 4.212 6.389 1.00 97.38 88 ALA A C 1
ATOM 684 O O . ALA A 1 88 ? 7.631 4.814 5.380 1.00 97.38 88 ALA A O 1
ATOM 685 N N . GLN A 1 89 ? 8.009 3.284 6.991 1.00 97.62 89 GLN A N 1
ATOM 686 C CA . GLN A 1 89 ? 9.342 2.920 6.504 1.00 97.62 89 GLN A CA 1
ATOM 687 C C . GLN A 1 89 ? 9.270 2.316 5.098 1.00 97.62 89 GLN A C 1
ATOM 689 O O . GLN A 1 89 ?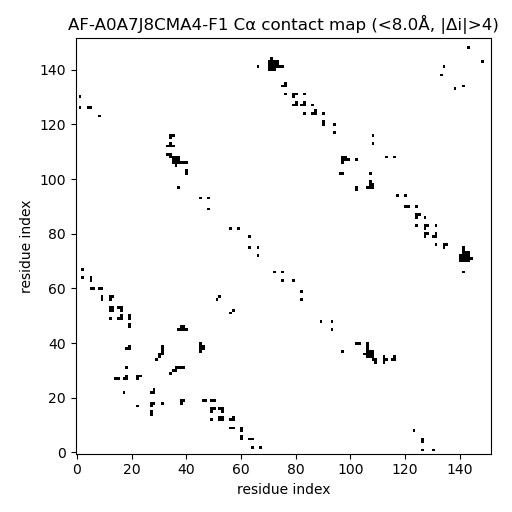 10.002 2.745 4.204 1.00 97.62 89 GLN A O 1
ATOM 694 N N . ALA A 1 90 ? 8.357 1.368 4.884 1.00 97.00 90 ALA A N 1
ATOM 695 C CA . ALA A 1 90 ? 8.219 0.689 3.606 1.00 97.00 90 ALA A CA 1
ATOM 696 C C . ALA A 1 90 ? 7.841 1.657 2.470 1.00 97.00 90 ALA A C 1
ATOM 698 O O . ALA A 1 90 ? 8.415 1.584 1.384 1.00 97.00 90 ALA A O 1
ATOM 699 N N . GLN A 1 91 ? 6.918 2.593 2.719 1.00 97.75 91 GLN A N 1
ATOM 700 C CA . GLN A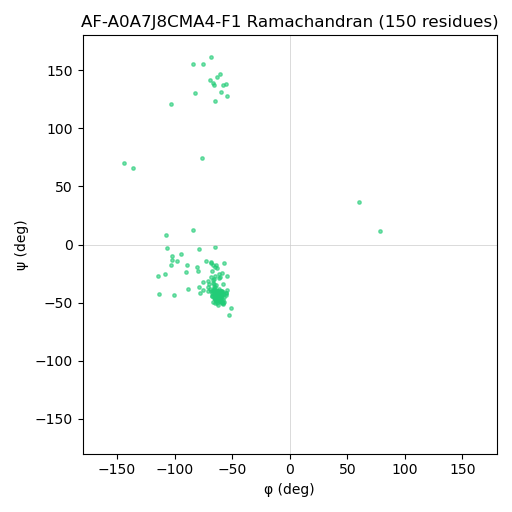 1 91 ? 6.523 3.610 1.740 1.00 97.75 91 GLN A CA 1
ATOM 701 C C . GLN A 1 91 ? 7.648 4.602 1.462 1.00 97.75 91 GLN A C 1
ATOM 703 O O . GLN A 1 91 ? 7.894 4.910 0.299 1.00 97.75 91 GLN A O 1
ATOM 708 N N . PHE A 1 92 ? 8.376 5.052 2.489 1.00 97.69 92 PHE A N 1
ATOM 709 C CA . PHE A 1 92 ? 9.532 5.927 2.296 1.00 97.69 92 PHE A CA 1
ATOM 710 C C . PHE A 1 92 ? 10.582 5.275 1.389 1.00 97.69 92 PHE A C 1
ATOM 712 O O . PHE A 1 92 ? 10.992 5.860 0.385 1.00 97.69 92 PHE A O 1
ATOM 719 N N . SER A 1 93 ? 10.974 4.037 1.698 1.00 97.12 93 SER A N 1
ATOM 720 C CA . SER A 1 93 ? 11.970 3.303 0.916 1.00 97.12 93 SER A CA 1
ATOM 721 C C . SER A 1 93 ? 11.477 2.978 -0.496 1.00 97.12 93 SER A C 1
ATOM 723 O O . SER A 1 93 ? 12.238 3.126 -1.450 1.00 97.12 93 SER A O 1
ATOM 725 N N . HIS A 1 94 ? 10.206 2.598 -0.656 1.00 98.00 94 HIS A N 1
ATOM 726 C CA . HIS A 1 94 ? 9.617 2.297 -1.963 1.00 98.00 94 HIS A CA 1
ATOM 727 C C . HIS A 1 94 ? 9.516 3.532 -2.865 1.00 98.00 94 HIS A C 1
ATOM 729 O O . HIS A 1 94 ? 9.983 3.493 -4.003 1.00 98.00 94 HIS A O 1
ATOM 735 N N . ILE A 1 95 ? 8.979 4.648 -2.356 1.00 98.25 95 ILE A N 1
ATOM 736 C CA . ILE A 1 95 ? 8.904 5.924 -3.089 1.00 98.25 95 ILE A CA 1
ATOM 737 C C . ILE A 1 95 ? 10.309 6.407 -3.445 1.00 98.25 95 ILE A C 1
ATOM 739 O O . ILE A 1 95 ? 10.574 6.741 -4.601 1.00 98.25 95 ILE A O 1
ATOM 743 N N . GLY A 1 96 ? 11.215 6.416 -2.463 1.00 97.38 96 GLY A N 1
ATOM 744 C CA . GLY A 1 96 ? 12.588 6.871 -2.645 1.00 97.38 96 GLY A CA 1
ATOM 745 C C . GLY A 1 96 ? 13.302 6.084 -3.738 1.00 97.38 96 GLY A C 1
ATOM 746 O O . GLY A 1 96 ? 13.835 6.684 -4.668 1.00 97.38 96 GLY A O 1
ATOM 747 N N . ALA A 1 97 ? 13.254 4.751 -3.679 1.00 97.00 97 ALA A N 1
ATOM 748 C CA . ALA A 1 97 ? 13.883 3.899 -4.681 1.00 97.00 97 ALA A CA 1
ATOM 749 C C . ALA A 1 97 ? 13.228 4.036 -6.066 1.00 97.00 97 ALA A C 1
ATOM 751 O O . ALA A 1 97 ? 13.940 4.135 -7.062 1.00 97.00 97 ALA A O 1
ATOM 752 N N . SER A 1 98 ? 11.900 4.156 -6.142 1.00 97.19 98 SER A N 1
ATOM 753 C CA . SER A 1 98 ? 11.181 4.343 -7.415 1.00 97.19 98 SER A CA 1
ATOM 754 C C . SER A 1 98 ? 11.591 5.624 -8.161 1.00 97.19 98 SER A C 1
ATOM 756 O O . SER A 1 98 ? 11.517 5.687 -9.390 1.00 97.19 98 SER A O 1
ATOM 758 N N . LEU A 1 99 ? 12.030 6.654 -7.429 1.00 97.00 99 LEU A N 1
ATOM 759 C CA . LEU A 1 99 ? 12.438 7.954 -7.976 1.00 97.00 99 LEU A CA 1
ATOM 760 C C . LEU A 1 99 ? 13.964 8.133 -8.050 1.00 97.00 99 LEU A C 1
ATOM 762 O O . LEU A 1 99 ? 14.444 9.096 -8.650 1.00 97.00 99 LEU A O 1
ATOM 766 N N . HIS A 1 100 ? 14.743 7.232 -7.448 1.00 96.38 100 HIS A N 1
ATOM 767 C CA . HIS A 1 100 ? 16.177 7.427 -7.269 1.00 96.38 100 HIS A CA 1
ATOM 768 C C . HIS A 1 100 ? 16.946 7.367 -8.594 1.00 96.38 100 HIS A C 1
ATOM 770 O O . HIS A 1 100 ? 16.765 6.467 -9.413 1.00 96.38 100 HIS A O 1
ATOM 776 N N . ALA A 1 101 ? 17.954 8.229 -8.743 1.00 94.44 101 ALA A N 1
ATOM 777 C CA . ALA A 1 101 ? 18.844 8.264 -9.908 1.00 94.44 101 ALA A CA 1
ATOM 778 C C . ALA A 1 101 ? 19.735 7.012 -10.097 1.00 94.44 101 ALA A C 1
ATOM 780 O O . ALA A 1 101 ? 20.489 6.940 -11.065 1.00 94.44 101 ALA A O 1
ATOM 781 N N . ARG A 1 102 ? 19.666 6.032 -9.187 1.00 93.56 102 ARG A N 1
ATOM 782 C CA . ARG A 1 102 ? 20.413 4.760 -9.270 1.00 93.56 102 ARG A CA 1
ATOM 783 C C . ARG A 1 102 ? 19.544 3.589 -9.725 1.00 93.56 102 ARG A C 1
ATOM 785 O O . ARG A 1 102 ? 20.087 2.599 -10.191 1.00 93.56 102 ARG A O 1
ATOM 792 N N . THR A 1 103 ? 18.224 3.723 -9.646 1.00 95.38 103 THR A N 1
ATOM 793 C CA . THR A 1 103 ? 17.272 2.804 -10.279 1.00 95.38 103 THR A CA 1
ATOM 794 C C . THR A 1 103 ? 17.420 2.940 -11.790 1.00 95.38 103 THR A C 1
ATOM 796 O O . THR A 1 103 ? 17.627 4.055 -12.277 1.00 95.38 103 THR A O 1
ATOM 799 N N . ALA A 1 104 ? 17.388 1.852 -12.560 1.00 95.06 104 ALA A N 1
ATOM 800 C CA . ALA A 1 104 ? 17.556 1.967 -14.010 1.00 95.06 104 ALA A CA 1
ATOM 801 C C . ALA A 1 104 ? 16.408 2.796 -14.608 1.00 95.06 104 ALA A C 1
ATOM 803 O O . ALA A 1 104 ? 15.278 2.715 -14.135 1.00 95.06 104 ALA A O 1
ATOM 804 N N . TYR A 1 105 ? 16.692 3.604 -15.636 1.00 94.88 105 TYR A N 1
ATOM 805 C CA . TYR A 1 105 ? 15.720 4.567 -16.175 1.00 94.88 105 TYR A CA 1
ATOM 806 C C . TYR A 1 105 ? 14.388 3.911 -16.572 1.00 94.88 105 TYR A C 1
ATOM 808 O O . TYR A 1 105 ? 13.334 4.450 -16.258 1.00 94.88 105 TYR A O 1
ATOM 816 N N . VAL A 1 106 ? 14.440 2.710 -17.159 1.00 95.62 106 VAL A N 1
ATOM 817 C CA . VAL A 1 106 ? 13.257 1.924 -17.555 1.00 95.62 106 VAL A CA 1
ATOM 818 C C . VAL A 1 106 ? 12.362 1.497 -16.384 1.00 95.62 106 VAL A C 1
ATOM 820 O O . VAL A 1 106 ? 11.198 1.196 -16.609 1.00 95.62 106 VAL A O 1
ATOM 823 N N . TYR A 1 107 ? 12.885 1.475 -15.153 1.00 96.94 107 TYR A N 1
ATOM 824 C CA . TYR A 1 107 ? 12.150 1.109 -13.936 1.00 96.94 107 TYR A CA 1
ATOM 825 C C . TYR A 1 107 ? 11.825 2.315 -13.047 1.00 96.94 107 TYR A C 1
ATOM 827 O O . TYR A 1 107 ? 11.167 2.163 -12.020 1.00 96.94 107 TYR A O 1
ATOM 835 N N . ARG A 1 108 ? 12.269 3.524 -13.407 1.00 97.06 108 ARG A N 1
ATOM 836 C CA . ARG A 1 108 ? 11.863 4.737 -12.686 1.00 97.06 108 ARG A CA 1
ATOM 837 C C . ARG A 1 108 ? 10.438 5.113 -13.052 1.00 97.06 108 ARG A C 1
ATOM 839 O O . ARG A 1 108 ? 9.961 4.814 -14.142 1.00 97.06 108 ARG A O 1
ATOM 846 N N . VAL A 1 109 ? 9.782 5.826 -12.145 1.00 97.00 109 VAL A N 1
ATOM 847 C CA . VAL A 1 109 ? 8.452 6.383 -12.411 1.00 97.00 109 VAL A CA 1
ATOM 848 C C . VAL A 1 109 ? 8.542 7.434 -13.531 1.00 97.00 109 VAL A C 1
ATOM 850 O O . VAL A 1 109 ? 9.307 8.396 -13.378 1.00 97.00 109 VAL A O 1
ATOM 853 N N . PRO A 1 110 ? 7.774 7.282 -14.627 1.00 95.50 110 PRO A N 1
ATOM 854 C CA . PRO A 1 110 ? 7.690 8.267 -15.707 1.00 95.50 110 PRO A CA 1
ATOM 855 C C . PRO A 1 110 ? 7.179 9.628 -15.216 1.00 95.50 110 PRO A C 1
ATOM 857 O O . PRO A 1 110 ? 6.350 9.676 -14.308 1.00 95.50 110 PRO A O 1
ATOM 860 N N . GLU A 1 111 ? 7.650 10.738 -15.800 1.00 95.25 111 GLU A N 1
ATOM 861 C CA . GLU A 1 111 ? 7.279 12.105 -15.371 1.00 95.25 111 GLU A CA 1
ATOM 862 C C . GLU A 1 111 ? 5.765 12.345 -15.356 1.00 95.25 111 GLU A C 1
ATOM 864 O O . GLU A 1 111 ? 5.234 12.928 -14.412 1.00 95.25 111 GLU A O 1
ATOM 869 N N . ASP A 1 112 ? 5.070 11.852 -16.374 1.00 95.25 112 ASP A N 1
ATOM 870 C CA . ASP A 1 112 ? 3.620 11.931 -16.541 1.00 95.25 112 ASP A CA 1
ATOM 871 C C . ASP A 1 112 ? 2.851 11.126 -15.480 1.00 95.25 112 ASP A C 1
ATOM 873 O O . ASP A 1 112 ? 1.767 11.531 -15.059 1.00 95.25 112 ASP A O 1
ATOM 877 N N . ALA A 1 113 ? 3.437 10.041 -14.966 1.00 96.31 113 ALA A N 1
ATOM 878 C CA . ALA A 1 113 ? 2.836 9.197 -13.933 1.00 96.31 113 ALA A CA 1
ATOM 879 C C . ALA A 1 113 ? 3.157 9.643 -12.493 1.00 96.31 113 ALA A C 1
ATOM 881 O O . ALA A 1 113 ? 2.464 9.232 -11.553 1.00 96.31 113 ALA A O 1
ATOM 882 N N . LYS A 1 114 ? 4.186 10.482 -12.287 1.00 96.44 114 LYS A N 1
ATOM 883 C CA . LYS A 1 114 ? 4.730 10.816 -10.955 1.00 96.44 114 LYS A CA 1
ATOM 884 C C . LYS A 1 114 ? 3.707 11.359 -9.973 1.00 96.44 114 LYS A C 1
ATOM 886 O O . LYS A 1 114 ? 3.729 10.963 -8.810 1.00 96.44 114 LYS A O 1
ATOM 891 N N . ILE A 1 115 ? 2.826 12.257 -10.412 1.00 97.75 115 ILE A N 1
ATOM 892 C CA . ILE A 1 115 ? 1.833 12.876 -9.522 1.00 97.75 115 ILE A CA 1
ATOM 893 C C . ILE A 1 115 ? 0.882 11.808 -8.983 1.00 97.75 115 ILE A C 1
ATOM 895 O O . ILE A 1 115 ? 0.681 11.716 -7.773 1.00 97.75 115 ILE A O 1
ATOM 899 N N . LEU A 1 116 ? 0.345 10.966 -9.868 1.00 97.69 116 LEU A N 1
ATOM 900 C CA . LEU A 1 116 ? -0.559 9.891 -9.471 1.00 97.69 116 LEU A CA 1
ATOM 901 C C . LEU A 1 116 ? 0.168 8.837 -8.623 1.00 97.69 116 LEU A C 1
ATOM 903 O O . LEU A 1 116 ? -0.365 8.396 -7.607 1.00 97.69 116 LEU A O 1
ATOM 907 N N . PHE A 1 117 ? 1.408 8.486 -8.975 1.00 98.19 117 PHE A N 1
ATOM 908 C CA . PHE A 1 117 ? 2.250 7.592 -8.177 1.00 98.19 117 PHE A CA 1
ATOM 909 C C . PHE A 1 117 ? 2.448 8.120 -6.749 1.00 98.19 117 PHE A C 1
ATOM 911 O O . PHE A 1 117 ? 2.230 7.384 -5.784 1.00 98.19 117 PHE A O 1
ATOM 918 N N . LEU A 1 118 ? 2.826 9.391 -6.595 1.00 98.38 118 LEU A N 1
ATOM 919 C CA . LEU A 1 118 ? 3.014 10.013 -5.286 1.00 98.38 118 LEU A CA 1
ATOM 920 C C . LEU A 1 118 ? 1.700 10.080 -4.511 1.00 98.38 118 LEU A C 1
ATOM 922 O O . LEU A 1 118 ? 1.677 9.704 -3.343 1.00 98.38 118 LEU A O 1
ATOM 926 N N . ALA A 1 119 ? 0.605 10.488 -5.155 1.00 98.12 119 ALA A N 1
ATOM 927 C CA . ALA A 1 119 ? -0.704 10.572 -4.516 1.00 98.12 119 ALA A CA 1
ATOM 928 C C . ALA A 1 119 ? -1.148 9.216 -3.945 1.00 98.12 119 ALA A C 1
ATOM 930 O O . ALA A 1 119 ? -1.526 9.142 -2.776 1.00 98.12 119 ALA A O 1
ATOM 931 N N . LEU A 1 120 ? -1.043 8.137 -4.731 1.00 97.88 120 LEU A N 1
ATOM 932 C CA . LEU A 1 120 ? -1.430 6.792 -4.296 1.00 97.88 120 LEU A CA 1
ATOM 933 C C . LEU A 1 120 ? -0.555 6.281 -3.144 1.00 97.88 120 LEU A C 1
ATOM 935 O O . LEU A 1 120 ? -1.084 5.795 -2.147 1.00 97.88 120 LEU A O 1
ATOM 939 N N . ASN A 1 121 ? 0.772 6.412 -3.250 1.00 98.25 121 ASN A N 1
ATOM 940 C CA . ASN A 1 121 ? 1.688 5.916 -2.218 1.00 98.25 121 ASN A CA 1
ATOM 941 C C . ASN A 1 121 ? 1.619 6.748 -0.924 1.00 98.25 121 ASN A C 1
ATOM 943 O O . ASN A 1 121 ? 1.587 6.183 0.168 1.00 98.25 121 ASN A O 1
ATOM 947 N N . ILE A 1 122 ? 1.512 8.078 -1.015 1.00 98.19 122 ILE A N 1
ATOM 948 C CA . ILE A 1 122 ? 1.335 8.939 0.165 1.00 98.19 122 ILE A CA 1
ATOM 949 C C . ILE A 1 122 ? -0.007 8.642 0.836 1.00 98.19 122 ILE A C 1
ATOM 951 O O . ILE A 1 122 ? -0.039 8.450 2.049 1.00 98.19 122 ILE A O 1
ATOM 955 N N . ALA A 1 123 ? -1.103 8.542 0.077 1.00 97.81 123 ALA A N 1
ATOM 956 C CA . ALA A 1 123 ? -2.410 8.205 0.641 1.00 97.81 123 ALA A CA 1
ATOM 957 C C . ALA A 1 123 ? -2.390 6.837 1.344 1.00 97.81 123 ALA A C 1
ATOM 959 O O . ALA A 1 123 ? -2.889 6.707 2.464 1.00 97.81 123 ALA A O 1
ATOM 960 N N . TYR A 1 124 ? -1.760 5.838 0.720 1.00 98.12 124 TYR A N 1
ATOM 961 C CA . TYR A 1 124 ? -1.593 4.508 1.299 1.00 98.12 124 TYR A CA 1
ATOM 962 C C . TYR A 1 124 ? -0.734 4.538 2.577 1.00 98.12 124 TYR A C 1
ATOM 964 O O . TYR A 1 124 ? -1.102 3.914 3.569 1.00 98.12 124 TYR A O 1
ATOM 972 N N . GLY A 1 125 ? 0.355 5.315 2.599 1.00 97.62 125 GLY A N 1
ATOM 973 C CA . GLY A 1 125 ? 1.228 5.482 3.768 1.00 97.62 125 GLY A CA 1
ATOM 974 C C . GLY A 1 125 ? 0.612 6.272 4.928 1.00 97.62 125 GLY A C 1
ATOM 975 O O . GLY A 1 125 ? 0.885 5.962 6.089 1.00 97.62 125 GLY A O 1
ATOM 976 N N . VAL A 1 126 ? -0.237 7.263 4.636 1.00 97.88 126 VAL A N 1
ATOM 977 C CA . VAL A 1 126 ? -0.918 8.109 5.636 1.00 97.88 126 VAL A CA 1
ATOM 978 C C . VAL A 1 126 ? -2.061 7.366 6.330 1.00 97.88 126 VAL A C 1
ATOM 980 O O . VAL A 1 126 ? -2.316 7.600 7.511 1.00 97.88 126 VAL A O 1
ATOM 983 N N . LEU A 1 127 ? -2.735 6.447 5.635 1.00 97.56 127 LEU A N 1
ATOM 984 C CA . LEU A 1 127 ? -3.891 5.723 6.164 1.00 97.56 127 LEU A CA 1
ATOM 985 C C . LEU A 1 127 ? -3.663 5.073 7.546 1.00 97.56 127 LEU A C 1
ATOM 987 O O . LEU A 1 127 ? -4.443 5.371 8.457 1.00 97.56 127 LEU A O 1
ATOM 991 N N . PRO A 1 128 ? -2.640 4.223 7.769 1.00 96.75 128 PRO A N 1
ATOM 992 C CA . PRO A 1 128 ? -2.442 3.621 9.085 1.00 96.75 128 PRO A CA 1
ATOM 993 C C . PRO A 1 128 ? -2.032 4.646 10.151 1.00 96.75 128 PRO A C 1
ATOM 995 O O . PRO A 1 128 ? -2.320 4.426 11.322 1.00 96.75 128 PRO A O 1
ATOM 998 N N . GLN A 1 129 ? -1.456 5.796 9.772 1.00 97.88 129 GLN A N 1
ATOM 999 C CA . GLN A 1 129 ? -1.154 6.882 10.719 1.00 97.88 129 GLN A CA 1
ATOM 1000 C C . GLN A 1 129 ? -2.444 7.510 11.254 1.00 97.88 129 GLN A C 1
ATOM 1002 O O . GLN A 1 129 ? -2.596 7.720 12.456 1.00 97.88 129 GLN A O 1
ATOM 1007 N N . LEU A 1 130 ? -3.413 7.761 10.366 1.00 97.56 130 LEU A N 1
ATOM 1008 C CA . LEU A 1 130 ? -4.732 8.267 10.750 1.00 97.56 130 LEU A CA 1
ATOM 1009 C C . LEU A 1 130 ? -5.503 7.253 11.599 1.00 97.56 130 LEU A C 1
ATOM 1011 O O . LEU A 1 130 ? -6.218 7.638 12.526 1.00 97.56 130 LEU A O 1
ATOM 1015 N N . LEU A 1 131 ? -5.353 5.961 11.301 1.00 97.00 131 LEU A N 1
ATOM 1016 C CA . LEU A 1 131 ? -5.961 4.899 12.095 1.00 97.00 131 LEU A CA 1
ATOM 1017 C C . LEU A 1 131 ? -5.329 4.811 13.491 1.00 97.00 131 LEU A C 1
ATOM 1019 O O . LEU A 1 131 ? -6.066 4.750 14.473 1.00 97.00 131 LEU A O 1
ATOM 1023 N N . ALA A 1 132 ? -3.998 4.890 13.595 1.00 96.81 132 ALA A N 1
ATOM 1024 C CA . ALA A 1 132 ? -3.287 4.924 14.876 1.00 96.81 132 ALA A CA 1
ATOM 1025 C C . ALA A 1 132 ? -3.735 6.129 15.710 1.00 96.81 132 ALA A C 1
ATOM 1027 O O . ALA A 1 132 ? -4.121 5.984 16.870 1.00 96.81 132 ALA A O 1
ATOM 1028 N N . TYR A 1 133 ? -3.796 7.306 15.081 1.00 96.44 133 TYR A N 1
ATOM 1029 C CA . TYR A 1 133 ? -4.308 8.522 15.705 1.00 96.44 133 TYR A CA 1
ATOM 1030 C C . TYR A 1 133 ? -5.742 8.344 16.223 1.00 96.44 133 TYR A C 1
ATOM 1032 O O . TYR A 1 133 ? -6.036 8.700 17.364 1.00 96.44 133 TYR A O 1
ATOM 1040 N N . ARG A 1 134 ? -6.637 7.729 15.434 1.00 95.06 134 ARG A N 1
ATOM 1041 C CA . ARG A 1 134 ? -8.013 7.432 15.866 1.00 95.06 134 ARG A CA 1
ATOM 1042 C C . ARG A 1 134 ? -8.052 6.486 17.067 1.00 95.06 134 ARG A C 1
ATOM 1044 O O . ARG A 1 134 ? -8.913 6.685 17.927 1.00 95.06 134 ARG A O 1
ATOM 1051 N N . CYS A 1 135 ? -7.190 5.473 17.110 1.00 94.62 135 CYS A N 1
ATOM 1052 C CA . CYS A 1 135 ? -7.144 4.511 18.214 1.00 94.62 135 CYS A CA 1
ATOM 1053 C C . CYS A 1 135 ? -6.689 5.172 19.520 1.00 94.62 135 CYS A C 1
ATOM 1055 O O . CYS A 1 135 ? -7.283 4.923 20.562 1.00 94.62 135 CYS A O 1
ATOM 1057 N N . ILE A 1 136 ? -5.702 6.068 19.447 1.00 92.25 136 ILE A N 1
ATOM 1058 C CA . ILE A 1 136 ? -5.134 6.752 20.618 1.00 92.25 136 ILE A CA 1
ATOM 1059 C C . ILE A 1 136 ? -6.043 7.885 21.113 1.00 92.25 136 ILE A C 1
ATOM 1061 O O . ILE A 1 136 ? -6.225 8.047 22.314 1.00 92.25 136 ILE A O 1
ATOM 1065 N N . TYR A 1 137 ? -6.621 8.679 20.206 1.00 92.69 137 TYR A N 1
ATOM 1066 C CA . TYR A 1 137 ? -7.373 9.883 20.582 1.00 92.69 137 TYR A CA 1
ATOM 1067 C C . TYR A 1 137 ? -8.806 9.600 21.063 1.00 92.69 137 TYR A C 1
ATOM 1069 O O . TYR A 1 137 ? -9.395 10.422 21.755 1.00 92.69 137 TYR A O 1
ATOM 1077 N N . LYS A 1 138 ? -9.388 8.460 20.672 1.00 91.00 138 LYS A N 1
ATOM 1078 C CA . LYS A 1 138 ? -10.747 8.043 21.066 1.00 91.00 138 LYS A CA 1
ATOM 1079 C C . LYS A 1 138 ? -10.770 6.556 21.454 1.00 91.00 138 LYS A C 1
ATOM 1081 O O . LYS A 1 138 ? -11.341 5.734 20.721 1.00 91.00 138 LYS A O 1
ATOM 1086 N N . PRO A 1 139 ? -10.087 6.180 22.544 1.00 91.62 139 PRO A N 1
ATOM 1087 C CA . PRO A 1 139 ? -9.872 4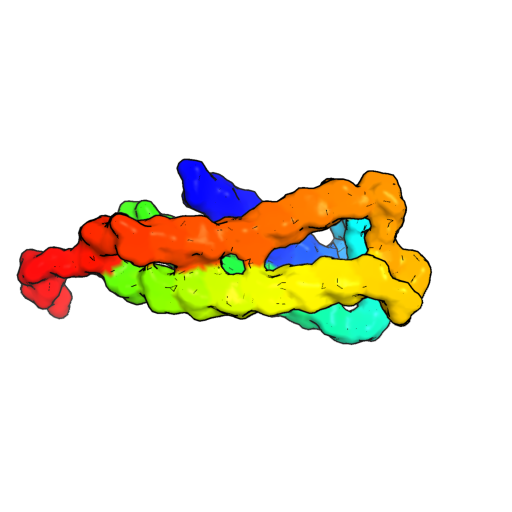.783 22.901 1.00 91.62 139 PRO A CA 1
ATOM 1088 C C . PRO A 1 139 ? -11.1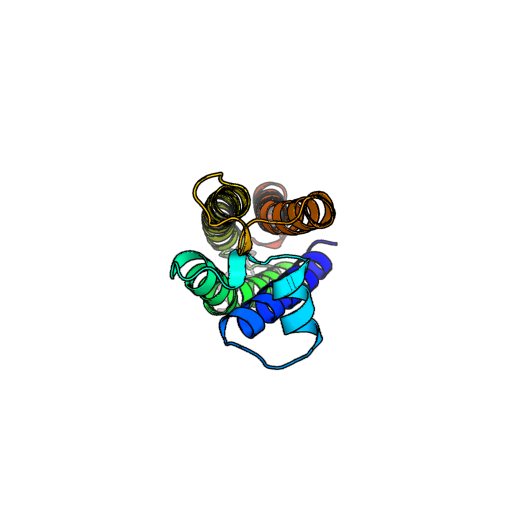35 4.090 23.430 1.00 91.62 139 PRO A C 1
ATOM 1090 O O . PRO A 1 139 ? -11.171 2.866 23.485 1.00 91.62 139 PRO A O 1
ATOM 1093 N N . GLU A 1 140 ? -12.189 4.832 23.780 1.00 92.12 140 GLU A N 1
ATOM 1094 C CA . GLU A 1 140 ? -13.366 4.329 24.505 1.00 92.12 140 GLU A CA 1
ATOM 1095 C C . GLU A 1 140 ? -14.071 3.187 23.769 1.00 92.12 140 GLU A C 1
ATOM 1097 O O . GLU A 1 140 ? -14.572 2.260 24.392 1.00 92.12 140 GLU A O 1
ATOM 1102 N N . PHE A 1 141 ? -14.073 3.233 22.436 1.00 90.81 141 PHE A N 1
ATOM 1103 C CA . PHE A 1 141 ? -14.665 2.187 21.601 1.00 90.81 141 PHE A CA 1
ATOM 1104 C C . PHE A 1 141 ? -13.895 0.854 21.670 1.00 90.81 141 PHE A C 1
ATOM 1106 O O . PHE A 1 141 ? -14.477 -0.209 21.469 1.00 90.81 141 PHE A O 1
ATOM 1113 N N . PHE A 1 142 ? -12.591 0.897 21.944 1.00 91.44 142 PHE A N 1
ATOM 1114 C CA . PHE A 1 142 ? -11.698 -0.264 21.894 1.00 91.44 142 PHE A CA 1
ATOM 1115 C C . PHE A 1 142 ? -11.462 -0.903 23.267 1.00 91.44 142 PHE A C 1
ATOM 1117 O O . PHE A 1 142 ? -10.960 -2.020 23.342 1.00 91.44 142 PHE A O 1
ATOM 1124 N N . ILE A 1 143 ? -11.820 -0.229 24.358 1.00 89.31 143 ILE A N 1
ATOM 1125 C CA . ILE A 1 143 ? -11.631 -0.739 25.720 1.00 89.31 143 ILE A CA 1
ATOM 1126 C C . ILE A 1 143 ? -12.782 -1.696 26.073 1.00 89.31 143 ILE A C 1
ATOM 1128 O O . ILE A 1 143 ? -13.948 -1.347 25.901 1.00 89.31 143 ILE A O 1
ATOM 1132 N N . LYS A 1 144 ? -12.466 -2.898 26.580 1.00 80.62 144 LYS A N 1
ATOM 1133 C CA . LYS A 1 144 ? -13.474 -3.817 27.143 1.00 80.62 144 LYS A CA 1
ATOM 1134 C C . LYS A 1 144 ? -14.083 -3.204 28.408 1.00 80.62 144 LYS A C 1
ATOM 1136 O O . LYS A 1 144 ? -13.355 -2.663 29.243 1.00 80.62 144 LYS A O 1
ATOM 1141 N N . THR A 1 145 ? -15.401 -3.288 28.584 1.00 72.12 145 THR A N 1
ATOM 1142 C CA . THR A 1 145 ? -16.018 -2.864 29.850 1.00 72.12 145 THR A CA 1
ATOM 1143 C C . THR A 1 145 ? -15.968 -3.991 30.881 1.00 72.12 145 THR A C 1
ATOM 1145 O O . THR A 1 145 ? -15.948 -5.166 30.532 1.00 72.12 145 THR A O 1
ATOM 1148 N N . LYS A 1 146 ? -15.998 -3.653 32.180 1.00 62.09 146 LYS A N 1
ATOM 1149 C CA . LYS A 1 146 ? -15.969 -4.637 33.289 1.00 62.09 146 LYS A CA 1
ATOM 1150 C C . LYS A 1 146 ? -17.094 -5.686 33.251 1.00 62.09 146 LYS A C 1
ATOM 1152 O O . LYS A 1 146 ? -17.039 -6.661 33.995 1.00 62.09 146 LYS A O 1
ATOM 1157 N N . VAL A 1 147 ? -18.149 -5.452 32.468 1.00 60.97 147 VAL A N 1
ATOM 1158 C CA . VAL A 1 147 ? -19.241 -6.414 32.260 1.00 60.97 147 VAL A CA 1
ATOM 1159 C C . VAL A 1 147 ? -18.816 -7.495 31.264 1.00 60.97 147 VAL A C 1
ATOM 1161 O O . VAL A 1 147 ? -19.124 -8.660 31.486 1.00 60.97 147 VAL A O 1
ATOM 1164 N N . ASP A 1 148 ? -18.042 -7.129 30.243 1.00 58.22 148 ASP A N 1
ATOM 1165 C CA . ASP A 1 148 ? -17.565 -8.037 29.196 1.00 58.22 148 ASP A CA 1
ATOM 1166 C C . ASP A 1 148 ? -16.498 -9.014 29.724 1.00 58.22 148 ASP A C 1
ATOM 1168 O O . ASP A 1 148 ? -16.457 -10.164 29.305 1.00 58.22 148 ASP A O 1
ATOM 1172 N N . GLU A 1 149 ? -15.688 -8.599 30.708 1.00 58.09 149 GLU A N 1
ATOM 1173 C CA . GLU A 1 149 ? -14.666 -9.450 31.353 1.00 58.09 149 GLU A CA 1
ATOM 1174 C C . GLU A 1 149 ? -15.236 -10.589 32.216 1.00 58.09 149 GLU A C 1
ATOM 1176 O O . GLU A 1 149 ? -14.499 -11.494 32.587 1.00 58.09 149 GLU A O 1
ATOM 1181 N N . LYS A 1 150 ? -16.523 -10.545 32.587 1.00 53.50 150 LYS A N 1
ATOM 1182 C CA . LYS A 1 150 ? -17.163 -11.583 33.422 1.00 53.50 150 LYS A CA 1
ATOM 1183 C C . LYS A 1 150 ? -17.886 -12.664 32.616 1.00 53.50 150 LYS A C 1
ATOM 1185 O O . LYS A 1 150 ? -18.407 -13.603 33.215 1.00 53.50 150 LYS A O 1
ATOM 1190 N N . VAL A 1 151 ? -18.003 -12.473 31.304 1.00 55.81 151 VAL A N 1
ATOM 1191 C CA . VAL A 1 151 ? -18.724 -13.369 30.386 1.00 55.81 151 VAL A CA 1
ATOM 1192 C C . VAL A 1 151 ? -17.750 -14.258 29.591 1.00 55.81 151 VAL A C 1
ATOM 1194 O O . VAL A 1 151 ? -18.182 -15.248 29.005 1.00 55.81 151 VAL A O 1
ATOM 1197 N N . GLU A 1 152 ? -16.452 -13.935 29.616 1.00 48.66 152 GLU A N 1
ATOM 1198 C CA . GLU A 1 152 ? -15.324 -14.779 29.175 1.00 48.66 152 GLU A CA 1
ATOM 1199 C C . GLU A 1 152 ? -14.847 -15.708 30.303 1.00 48.66 152 GLU A C 1
ATOM 1201 O O . GLU A 1 152 ? -14.508 -16.872 29.988 1.00 48.66 152 GLU A O 1
#

Organism: Rousettus aegyptiacus (NCBI:txid9407)

Nearest PDB structures (foldseek):
  7m94-assembly1_A  TM=7.854E-01  e=8.392E-04  Bos taurus
  7mfi-assembly2_C  TM=7.157E-01  e=4.915E-04  Bos taurus
  7m96-assembly2_C  TM=7.862E-01  e=1.579E-03  Bos taurus
  8e6n-assembly1_A  TM=5.346E-01  e=5.581E+00  Deinococcus radiodurans
  8ggm-assembly1_R  TM=2.582E-01  e=4.594E+00  Homo sapiens

Foldseek 3Di:
DLLVLLVVLLVVLVLLLCLLVVPPDPVSVCCCQAQAVLSVQPPCLNSVLSVCCNPPVNVVSVVLSVLVVAFQQQCNLVSLVVVLVVLLVSLVVRLCQLQDPVGPPSRHHDPVNNVVNCVVSVSSNCSSVVSNVCCVVPVRRRRDDPVNVVVD

pLDDT: mean 94.31, std 8.85, range [48.66, 98.56]

Radius of gyration: 17.67 Å; Cα contacts (8 Å, |Δi|>4): 153; chains: 1; bounding box: 40×28×52 Å